Protein AF-A0A2T4PQP0-F1 (afdb_monomer_lite)

pLDDT: mean 79.86, std 13.59, range [53.0, 94.38]

Foldseek 3Di:
DDDLVNLVVVLVVLVVDDAPDPVSNVVSVVVNVVSVVVNVVNVVVVVVVVVVVVVVVVCVPDDDDDDDDDD

Secondary structure (DSSP, 8-state):
---HHHHHHHHHHHHHS--SSHHHHHHHHHHHHHHHHHHHHHHHHHHHHHHHHHHHHHHTT----------

Sequence (71 aa):
MRTREDILSELAELKANPAKSYSGSMLKTAQKNQLMSELGRIETEEHFRNESNQHKFQFDNLEINISITKK

Radius of gyration: 23.6 Å; chains: 1; bounding box: 55×16×70 Å

Organism: NCBI:txid71237

Structure (mmCIF, N/CA/C/O backbone):
data_AF-A0A2T4PQP0-F1
#
_entry.id   AF-A0A2T4PQP0-F1
#
loop_
_atom_site.group_PDB
_atom_site.id
_atom_site.type_symbol
_atom_site.label_atom_id
_atom_site.label_alt_id
_atom_site.label_comp_id
_atom_site.label_asym_id
_atom_site.label_entity_id
_atom_site.label_seq_id
_atom_site.pdbx_PDB_ins_code
_atom_site.Cartn_x
_atom_site.Cartn_y
_atom_site.Cartn_z
_atom_site.occupancy
_atom_site.B_iso_or_equiv
_atom_site.auth_seq_id
_atom_site.auth_comp_id
_atom_site.auth_asym_id
_atom_site.auth_atom_id
_atom_site.pdbx_PDB_model_num
ATOM 1 N N . MET A 1 1 ? 7.686 -13.311 -2.116 1.00 68.81 1 MET A N 1
ATOM 2 C CA . MET A 1 1 ? 7.417 -11.871 -1.906 1.00 68.81 1 MET A CA 1
ATOM 3 C C . MET A 1 1 ? 5.931 -11.737 -1.654 1.00 68.81 1 MET A C 1
ATOM 5 O O . MET A 1 1 ? 5.193 -12.468 -2.303 1.00 68.81 1 MET A O 1
ATOM 9 N N . ARG A 1 2 ? 5.510 -10.891 -0.709 1.00 80.38 2 ARG A N 1
ATOM 10 C CA . ARG A 1 2 ? 4.087 -10.558 -0.555 1.00 80.38 2 ARG A CA 1
ATOM 11 C C . ARG A 1 2 ? 3.608 -9.804 -1.794 1.00 80.38 2 ARG A C 1
ATOM 13 O O . ARG A 1 2 ? 4.384 -9.038 -2.366 1.00 80.38 2 ARG A O 1
ATOM 20 N N . THR A 1 3 ? 2.381 -10.071 -2.218 1.00 89.25 3 THR A N 1
ATOM 21 C CA . THR A 1 3 ? 1.745 -9.410 -3.361 1.00 89.25 3 THR A CA 1
ATOM 22 C C . THR A 1 3 ? 1.023 -8.138 -2.924 1.00 89.25 3 THR A C 1
ATOM 24 O O . THR A 1 3 ? 0.824 -7.889 -1.731 1.00 89.25 3 THR A O 1
ATOM 27 N N . ARG A 1 4 ? 0.619 -7.319 -3.898 1.00 90.88 4 ARG A N 1
ATOM 28 C CA . ARG A 1 4 ? -0.187 -6.120 -3.662 1.00 90.88 4 ARG A CA 1
ATOM 29 C C . ARG A 1 4 ? -1.499 -6.468 -2.948 1.00 90.88 4 ARG A C 1
ATOM 31 O O . ARG A 1 4 ? -1.887 -5.798 -1.993 1.00 90.88 4 ARG A O 1
ATOM 38 N N . GLU A 1 5 ? -2.154 -7.538 -3.381 1.00 92.69 5 GLU A N 1
ATOM 39 C CA . GLU A 1 5 ? -3.429 -8.019 -2.850 1.00 92.69 5 GLU A CA 1
ATOM 40 C C . GLU A 1 5 ? -3.300 -8.522 -1.407 1.00 92.69 5 GLU A C 1
ATOM 42 O O . GLU A 1 5 ? -4.192 -8.265 -0.592 1.00 92.69 5 GLU A O 1
ATOM 47 N N . ASP A 1 6 ? -2.176 -9.161 -1.063 1.00 92.25 6 ASP A N 1
ATOM 48 C CA . ASP A 1 6 ? -1.902 -9.608 0.309 1.00 92.25 6 ASP A CA 1
ATOM 49 C C . ASP A 1 6 ? -1.852 -8.411 1.273 1.00 92.25 6 ASP A C 1
ATOM 51 O O . ASP A 1 6 ? -2.499 -8.414 2.321 1.00 92.25 6 ASP A O 1
ATOM 55 N N . ILE A 1 7 ? -1.140 -7.344 0.893 1.00 92.06 7 ILE A N 1
ATOM 56 C CA . ILE A 1 7 ? -0.983 -6.140 1.725 1.00 92.06 7 ILE A CA 1
ATOM 57 C C . ILE A 1 7 ? -2.309 -5.386 1.870 1.00 92.06 7 ILE A C 1
ATOM 59 O O . ILE A 1 7 ? -2.632 -4.887 2.951 1.00 92.06 7 ILE A O 1
ATOM 63 N N . LEU A 1 8 ? -3.102 -5.302 0.798 1.00 93.56 8 LEU A N 1
ATOM 64 C CA . LEU A 1 8 ? -4.416 -4.655 0.836 1.00 93.56 8 LEU A CA 1
ATOM 65 C C . LEU A 1 8 ? -5.403 -5.413 1.728 1.00 93.56 8 LEU A C 1
ATOM 67 O O . LEU A 1 8 ? -6.161 -4.783 2.470 1.00 93.56 8 LEU A O 1
ATOM 71 N N . SER A 1 9 ? -5.361 -6.745 1.692 1.00 93.94 9 SER A N 1
ATOM 72 C CA . SER A 1 9 ? -6.146 -7.602 2.586 1.00 93.94 9 SER A CA 1
ATOM 73 C C . SER A 1 9 ? -5.777 -7.351 4.051 1.00 93.94 9 SER A C 1
ATOM 75 O O . SER A 1 9 ? -6.650 -7.077 4.874 1.00 93.94 9 SER A O 1
ATOM 77 N N . GLU A 1 10 ? -4.481 -7.317 4.367 1.00 92.56 10 GLU A N 1
ATOM 78 C CA . GLU A 1 10 ? -3.979 -7.101 5.731 1.00 92.56 10 GLU A CA 1
ATOM 79 C C . GLU A 1 10 ? -4.321 -5.685 6.257 1.00 92.56 10 GLU A C 1
ATOM 81 O O . GLU A 1 10 ? -4.715 -5.502 7.414 1.00 92.56 10 GLU A O 1
ATOM 86 N N . LEU A 1 11 ? -4.284 -4.666 5.388 1.00 92.56 11 LEU A N 1
ATOM 87 C CA . LEU A 1 11 ? -4.760 -3.312 5.700 1.00 92.56 11 LEU A CA 1
ATOM 88 C C . LEU A 1 11 ? -6.273 -3.264 5.973 1.00 92.56 11 LEU A C 1
ATOM 90 O O . LEU A 1 11 ? -6.718 -2.522 6.859 1.00 92.56 11 LEU A O 1
ATOM 94 N N . ALA A 1 12 ? -7.073 -4.040 5.237 1.00 92.25 12 ALA A N 1
ATOM 95 C CA . ALA A 1 12 ? -8.514 -4.130 5.454 1.00 92.25 12 ALA A CA 1
ATOM 96 C C . ALA A 1 12 ? -8.839 -4.788 6.806 1.00 92.25 12 ALA A C 1
ATOM 98 O O . ALA A 1 12 ? -9.683 -4.280 7.549 1.00 92.25 12 ALA A O 1
ATOM 99 N N . GLU A 1 13 ? -8.118 -5.847 7.174 1.00 92.56 13 GLU A N 1
ATOM 100 C CA . GLU A 1 13 ? -8.245 -6.515 8.475 1.00 92.56 13 GLU A CA 1
ATOM 101 C C . GLU A 1 13 ? -7.851 -5.605 9.647 1.00 92.56 13 GLU A C 1
ATOM 103 O O . GLU A 1 13 ? -8.541 -5.556 10.675 1.00 92.56 13 GLU A O 1
ATOM 108 N N . LEU A 1 14 ? -6.775 -4.827 9.485 1.00 90.19 14 LEU A N 1
ATOM 109 C CA . LEU A 1 14 ? -6.347 -3.821 10.460 1.00 90.19 14 LEU A CA 1
ATOM 110 C C . LEU A 1 14 ? -7.409 -2.743 10.687 1.00 90.19 14 LEU A C 1
ATOM 112 O O . LEU A 1 14 ? -7.578 -2.292 11.820 1.00 90.19 14 LEU A O 1
ATOM 116 N N . LYS A 1 15 ? -8.130 -2.344 9.633 1.00 89.38 15 LYS A N 1
ATOM 117 C CA . LYS A 1 15 ? -9.232 -1.376 9.711 1.00 89.38 15 LYS A CA 1
ATOM 118 C C . LYS A 1 15 ? -10.485 -1.978 10.349 1.00 89.38 15 LYS A C 1
ATOM 120 O O . LYS A 1 15 ? -11.145 -1.300 11.133 1.00 89.38 15 LYS A O 1
ATOM 125 N N . ALA A 1 16 ? -10.817 -3.223 10.011 1.00 90.44 16 ALA A N 1
ATOM 126 C CA . ALA A 1 16 ? -11.999 -3.916 10.524 1.00 90.44 16 ALA A CA 1
ATOM 127 C C . ALA A 1 16 ? -11.905 -4.189 12.032 1.00 90.44 16 ALA A C 1
ATOM 129 O O . ALA A 1 16 ? -12.916 -4.197 12.732 1.00 90.44 16 ALA A O 1
ATOM 130 N N . ASN A 1 17 ? -10.688 -4.364 12.548 1.00 88.19 17 ASN A N 1
ATOM 131 C CA . ASN A 1 17 ? -10.453 -4.549 13.968 1.00 88.19 17 ASN A CA 1
ATOM 132 C C . ASN A 1 17 ? -10.057 -3.212 14.622 1.00 88.19 17 ASN A C 1
ATOM 134 O O . ASN A 1 17 ? -8.927 -2.766 14.444 1.00 88.19 17 ASN A O 1
ATOM 138 N N . PRO A 1 18 ? -10.892 -2.572 15.454 1.00 84.12 18 PRO A N 1
ATOM 139 C CA . PRO A 1 18 ? -10.451 -1.431 16.255 1.00 84.12 18 PRO A CA 1
ATOM 140 C C . PRO A 1 18 ? -9.476 -1.869 17.363 1.00 84.12 18 PRO A C 1
ATOM 142 O O . PRO A 1 18 ? -9.436 -3.033 17.774 1.00 84.12 18 PRO A O 1
ATOM 145 N N . ALA A 1 19 ? -8.625 -0.958 17.836 1.00 85.31 19 ALA A N 1
ATOM 146 C CA . ALA A 1 19 ? -7.788 -1.216 19.007 1.00 85.31 19 ALA A CA 1
ATOM 147 C C . ALA A 1 19 ? -8.620 -1.091 20.292 1.00 85.31 19 ALA A C 1
ATOM 149 O O . ALA A 1 19 ? -9.402 -0.157 20.437 1.00 85.31 19 ALA A O 1
ATOM 150 N N . LYS A 1 20 ? -8.425 -2.013 21.242 1.00 87.38 20 LYS A N 1
ATOM 151 C CA . LYS A 1 20 ? -9.113 -1.995 22.549 1.00 87.38 20 LYS A CA 1
ATOM 152 C C . LYS A 1 20 ? -8.365 -1.191 23.621 1.00 87.38 20 LYS A C 1
ATOM 154 O O . LYS A 1 20 ? -8.866 -1.027 24.725 1.00 87.38 20 LYS A O 1
ATOM 159 N N . SER A 1 21 ? -7.159 -0.714 23.314 1.00 89.12 21 SER A N 1
ATOM 160 C CA . SER A 1 21 ? -6.304 0.045 24.226 1.00 89.12 21 SER A CA 1
ATOM 161 C C . SER A 1 21 ? -5.469 1.077 23.466 1.00 89.12 21 SER A C 1
ATOM 163 O O . SER A 1 21 ? -5.244 0.946 22.260 1.00 89.12 21 SER A O 1
ATOM 165 N N . TYR A 1 22 ? -4.963 2.082 24.185 1.00 84.88 22 TYR A N 1
ATOM 166 C CA . TYR A 1 22 ? -4.059 3.090 23.624 1.00 84.88 22 TYR A CA 1
ATOM 167 C C . TYR A 1 22 ? -2.771 2.466 23.061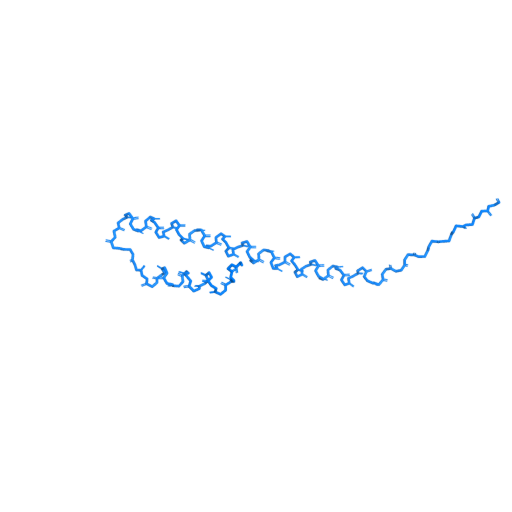 1.00 84.88 22 TYR A C 1
ATOM 169 O O . TYR A 1 22 ? -2.379 2.755 21.931 1.00 84.88 22 TYR A O 1
ATOM 177 N N . SER A 1 23 ? -2.156 1.536 23.800 1.00 85.94 23 SER A N 1
ATOM 178 C CA . SER A 1 23 ? -0.980 0.789 23.334 1.00 85.94 23 SER A CA 1
ATOM 179 C C . SER A 1 23 ? -1.274 -0.030 22.073 1.00 85.94 23 SER A C 1
ATOM 181 O O . SER A 1 23 ? -0.472 -0.037 21.141 1.00 85.94 23 SER A O 1
ATOM 183 N N . GLY A 1 24 ? -2.456 -0.651 21.992 1.00 85.19 24 GLY A N 1
ATOM 184 C CA . GLY A 1 24 ? -2.909 -1.359 20.796 1.00 85.19 24 GLY A CA 1
ATOM 185 C C . GLY A 1 24 ? -3.145 -0.428 19.604 1.00 85.19 24 GLY A C 1
ATOM 186 O O . GLY A 1 24 ? -2.903 -0.821 18.467 1.00 85.19 24 GLY A O 1
ATOM 187 N N . SER A 1 25 ? -3.576 0.812 19.852 1.00 86.31 25 SER A N 1
ATOM 188 C CA . SER A 1 25 ? -3.754 1.829 18.810 1.00 86.31 25 SER A CA 1
ATOM 189 C C . SER A 1 25 ? -2.412 2.247 18.205 1.00 86.31 25 SER A C 1
ATOM 191 O O . SER A 1 25 ? -2.266 2.287 16.980 1.00 86.31 25 SER A O 1
ATOM 193 N N . MET A 1 26 ? -1.394 2.470 19.046 1.00 91.00 26 MET A N 1
ATOM 194 C CA . MET A 1 26 ? -0.038 2.770 18.573 1.00 91.00 26 MET A CA 1
ATOM 195 C C . MET A 1 26 ? 0.563 1.607 17.780 1.00 91.00 26 MET A C 1
ATOM 197 O O . MET A 1 26 ? 1.106 1.826 16.699 1.00 91.00 26 MET A O 1
ATOM 201 N N . LEU A 1 27 ? 0.404 0.370 18.264 1.00 90.31 27 LEU A N 1
ATOM 202 C CA . LEU A 1 27 ? 0.887 -0.819 17.558 1.00 90.31 27 LEU A CA 1
ATOM 203 C C . LEU A 1 27 ? 0.227 -0.969 16.180 1.00 90.31 27 LEU A C 1
ATOM 205 O O . LEU A 1 27 ? 0.922 -1.163 15.186 1.00 90.31 27 LEU A O 1
ATOM 209 N N . LYS A 1 28 ? -1.099 -0.806 16.097 1.00 91.62 28 LYS A N 1
ATOM 210 C CA . LYS A 1 28 ? -1.819 -0.847 14.815 1.00 91.62 28 LYS A CA 1
ATOM 211 C C . LYS A 1 28 ? -1.410 0.272 13.875 1.00 91.62 28 LYS A C 1
ATOM 213 O O . LYS A 1 28 ? -1.318 0.054 12.673 1.00 91.62 28 LYS A O 1
ATOM 218 N N . THR A 1 29 ? -1.145 1.459 14.409 1.00 89.44 29 THR A N 1
ATOM 219 C CA . THR A 1 29 ? -0.654 2.585 13.607 1.00 89.44 29 THR A CA 1
ATOM 220 C C . THR A 1 29 ? 0.719 2.270 13.019 1.00 89.44 29 THR A C 1
ATOM 222 O O . THR A 1 29 ? 0.935 2.488 11.829 1.00 89.44 29 THR A O 1
ATOM 225 N N . ALA A 1 30 ? 1.623 1.689 13.812 1.00 91.81 30 ALA A N 1
ATOM 226 C CA . ALA A 1 30 ? 2.927 1.250 13.329 1.00 91.81 30 ALA A CA 1
ATOM 227 C C . ALA A 1 30 ? 2.800 0.172 12.238 1.00 91.81 30 ALA A C 1
ATOM 229 O O . ALA A 1 30 ? 3.405 0.311 11.176 1.00 91.81 30 ALA A O 1
ATOM 230 N N . GLN A 1 31 ? 1.954 -0.842 12.454 1.00 92.69 31 GLN A N 1
ATOM 231 C CA . GLN A 1 31 ? 1.684 -1.902 11.473 1.00 92.69 31 GLN A CA 1
ATOM 232 C C . GLN A 1 31 ? 1.094 -1.346 10.170 1.00 92.69 31 GLN A C 1
ATOM 234 O O . GLN A 1 31 ? 1.587 -1.650 9.087 1.00 92.69 31 GLN A O 1
ATOM 239 N N . LYS A 1 32 ? 0.098 -0.457 10.257 1.00 93.44 32 LYS A N 1
ATOM 240 C CA . LYS A 1 32 ? -0.470 0.234 9.093 1.00 93.44 32 LYS A CA 1
ATOM 241 C C . LYS A 1 32 ? 0.606 0.995 8.313 1.00 93.44 32 LYS A C 1
ATOM 2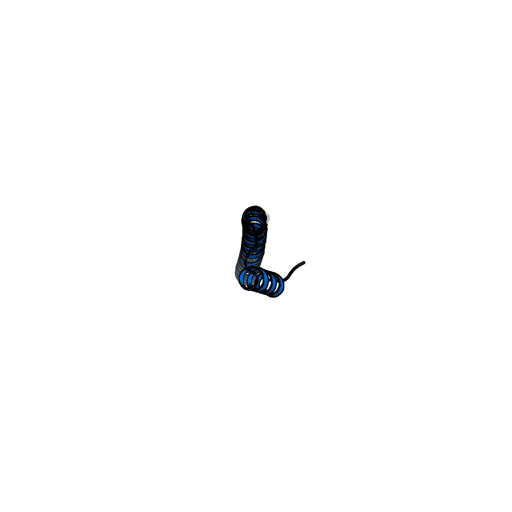43 O O . LYS A 1 32 ? 0.647 0.903 7.091 1.00 93.44 32 LYS A O 1
ATOM 248 N N . ASN A 1 33 ? 1.464 1.752 8.997 1.00 93.50 33 ASN A N 1
ATOM 249 C CA . ASN A 1 33 ? 2.508 2.543 8.341 1.00 93.50 33 ASN A CA 1
ATOM 250 C C . ASN A 1 33 ? 3.543 1.656 7.631 1.00 93.50 33 ASN A C 1
ATOM 252 O O . ASN A 1 33 ? 3.994 2.001 6.537 1.00 93.50 33 ASN A O 1
ATOM 256 N N . GLN A 1 34 ? 3.886 0.507 8.221 1.00 94.38 34 GLN A N 1
ATOM 257 C CA . GLN A 1 34 ? 4.761 -0.481 7.588 1.00 94.38 34 GLN A CA 1
ATOM 258 C C . GLN A 1 34 ? 4.140 -1.037 6.303 1.00 94.38 34 GLN A C 1
ATOM 260 O O . GLN A 1 34 ? 4.789 -1.006 5.260 1.00 94.38 34 GLN A O 1
ATOM 265 N N . LEU A 1 35 ? 2.874 -1.458 6.352 1.00 94.12 35 LEU A N 1
ATOM 266 C CA . LEU A 1 35 ? 2.164 -1.998 5.189 1.00 94.12 35 LEU A CA 1
ATOM 267 C C . LEU A 1 35 ? 1.989 -0.966 4.073 1.00 94.12 35 LEU A C 1
ATOM 269 O O . LEU A 1 35 ? 2.213 -1.281 2.910 1.00 94.12 35 LEU A O 1
ATOM 273 N N . MET A 1 36 ? 1.668 0.285 4.412 1.00 93.81 36 MET A N 1
ATOM 274 C CA . MET A 1 36 ? 1.597 1.371 3.427 1.00 93.81 36 MET A CA 1
ATOM 275 C C . MET A 1 36 ? 2.949 1.636 2.753 1.00 93.81 36 MET A C 1
ATOM 277 O O . MET A 1 36 ? 2.996 1.891 1.553 1.00 93.81 36 MET A O 1
ATOM 281 N N . SER A 1 37 ? 4.049 1.561 3.508 1.00 92.69 37 SER A N 1
ATOM 282 C CA . SER A 1 37 ? 5.397 1.732 2.950 1.00 92.69 37 SER A CA 1
ATOM 283 C C . SER A 1 37 ? 5.775 0.570 2.028 1.00 92.69 37 SER A C 1
ATOM 285 O O . SER A 1 37 ? 6.365 0.784 0.971 1.00 92.69 37 SER A O 1
ATOM 287 N N . GLU A 1 38 ? 5.416 -0.660 2.404 1.00 92.31 38 GLU A N 1
ATOM 288 C CA . GLU A 1 38 ? 5.642 -1.848 1.575 1.00 92.31 38 GLU A CA 1
ATOM 289 C C . GLU A 1 38 ? 4.815 -1.800 0.285 1.00 92.31 38 GLU A C 1
ATOM 291 O O . GLU A 1 38 ? 5.361 -2.059 -0.787 1.00 92.31 38 GLU A O 1
ATOM 296 N N . LEU A 1 39 ? 3.546 -1.381 0.366 1.00 92.12 39 LEU A N 1
ATOM 297 C CA . LEU A 1 39 ? 2.682 -1.170 -0.796 1.00 92.12 39 LEU A CA 1
ATOM 298 C C . LEU A 1 39 ? 3.278 -0.132 -1.751 1.00 92.12 39 LEU A C 1
ATOM 300 O O . LEU A 1 39 ? 3.414 -0.405 -2.939 1.00 92.12 39 LEU A O 1
ATOM 304 N N . GLY A 1 40 ? 3.712 1.016 -1.222 1.00 89.62 40 GLY A N 1
ATOM 305 C CA . GLY A 1 40 ? 4.348 2.060 -2.023 1.00 89.62 40 GLY A CA 1
ATOM 306 C C . GLY A 1 40 ? 5.608 1.569 -2.737 1.00 89.62 40 GLY A C 1
ATOM 307 O O . GLY A 1 40 ? 5.831 1.918 -3.895 1.00 89.62 40 GLY A O 1
ATOM 308 N N . ARG A 1 41 ? 6.410 0.706 -2.096 1.00 89.19 41 ARG A N 1
ATOM 309 C CA . ARG A 1 41 ? 7.575 0.086 -2.741 1.00 89.19 41 ARG A CA 1
ATOM 310 C C . ARG A 1 41 ? 7.164 -0.831 -3.892 1.00 89.19 41 ARG A C 1
ATOM 312 O O . ARG A 1 41 ? 7.757 -0.725 -4.959 1.00 89.19 41 ARG A O 1
ATOM 319 N N . ILE A 1 42 ? 6.168 -1.697 -3.693 1.00 86.94 42 ILE A N 1
ATOM 320 C CA . ILE A 1 42 ? 5.684 -2.607 -4.745 1.00 86.94 42 ILE A CA 1
ATOM 321 C C . ILE A 1 42 ? 5.143 -1.811 -5.934 1.00 86.94 42 ILE A C 1
ATOM 323 O O . ILE A 1 42 ? 5.542 -2.072 -7.063 1.00 86.94 42 ILE A O 1
ATOM 327 N N . GLU A 1 43 ? 4.307 -0.801 -5.689 1.00 86.00 43 GLU A N 1
ATOM 328 C CA . GLU A 1 43 ? 3.738 0.030 -6.757 1.00 86.00 43 GLU A CA 1
ATOM 329 C C . GLU A 1 43 ? 4.826 0.806 -7.514 1.00 86.00 43 GLU A C 1
ATOM 331 O O . GLU A 1 43 ? 4.790 0.902 -8.739 1.00 86.00 43 GLU A O 1
ATOM 336 N N . THR A 1 44 ? 5.845 1.295 -6.802 1.00 84.00 44 THR A N 1
ATOM 337 C CA . THR A 1 44 ? 7.000 1.972 -7.406 1.00 84.00 44 THR A CA 1
ATOM 338 C C . THR A 1 44 ? 7.843 1.007 -8.250 1.00 84.00 44 THR A C 1
ATOM 340 O O . THR A 1 44 ? 8.206 1.330 -9.378 1.00 84.00 44 THR A O 1
ATOM 343 N N . GLU A 1 45 ? 8.137 -0.195 -7.747 1.00 81.12 45 GLU A N 1
ATOM 344 C CA . GLU A 1 45 ? 8.872 -1.232 -8.486 1.00 81.12 45 GLU A CA 1
ATOM 345 C C . GLU A 1 45 ? 8.108 -1.709 -9.732 1.00 81.12 45 GLU A C 1
ATOM 347 O O . GLU A 1 45 ? 8.714 -1.901 -10.789 1.00 81.12 45 GLU A O 1
ATOM 352 N N . GLU A 1 46 ? 6.786 -1.879 -9.643 1.00 76.12 46 GLU A N 1
ATOM 353 C CA . GLU A 1 46 ? 5.934 -2.206 -10.791 1.00 76.12 46 GLU A CA 1
ATOM 354 C C . GLU A 1 46 ? 5.915 -1.080 -11.825 1.00 76.12 46 GLU A C 1
ATOM 356 O O . GLU A 1 46 ? 6.021 -1.344 -13.025 1.00 76.12 46 GLU A O 1
ATOM 361 N N . HIS A 1 47 ? 5.849 0.175 -11.377 1.00 73.19 47 HIS A N 1
ATOM 362 C CA . HIS A 1 47 ? 5.914 1.332 -12.261 1.00 73.19 47 HIS A CA 1
ATOM 363 C C . HIS A 1 47 ? 7.249 1.392 -13.013 1.00 73.19 47 HIS A C 1
ATOM 365 O O . HIS A 1 47 ? 7.254 1.418 -14.243 1.00 73.19 47 HIS A O 1
ATOM 371 N N . PHE A 1 48 ? 8.378 1.271 -12.304 1.00 68.88 48 PHE A N 1
ATOM 372 C CA . PHE A 1 48 ? 9.705 1.242 -12.925 1.00 68.88 48 PHE A CA 1
ATOM 373 C C . PHE A 1 48 ? 9.895 0.057 -13.874 1.00 68.88 48 PHE A C 1
ATOM 375 O O . PHE A 1 48 ? 10.550 0.197 -14.908 1.00 68.88 48 PHE A O 1
ATOM 382 N N . ARG A 1 49 ? 9.331 -1.117 -13.565 1.00 71.38 49 ARG A N 1
ATOM 383 C CA . ARG A 1 49 ? 9.342 -2.270 -14.481 1.00 71.38 49 ARG A CA 1
ATOM 384 C C . ARG A 1 49 ? 8.558 -1.988 -15.757 1.00 71.38 49 ARG A C 1
ATOM 386 O O . ARG A 1 49 ? 9.034 -2.332 -16.837 1.00 71.38 49 ARG A O 1
ATOM 393 N N . ASN A 1 50 ? 7.394 -1.357 -15.644 1.00 66.94 50 ASN A N 1
ATOM 394 C CA . ASN A 1 50 ? 6.568 -1.005 -16.794 1.00 66.94 50 ASN A CA 1
ATOM 395 C C . ASN A 1 50 ? 7.241 0.059 -17.674 1.00 66.94 50 ASN A C 1
ATOM 397 O O . ASN A 1 50 ? 7.311 -0.129 -18.888 1.00 66.94 50 ASN A O 1
ATOM 401 N N . GLU A 1 51 ? 7.821 1.106 -17.084 1.00 63.56 51 GLU A N 1
ATOM 402 C CA . GLU A 1 51 ? 8.591 2.123 -17.817 1.00 63.56 51 GLU A CA 1
ATOM 403 C C . GLU A 1 51 ? 9.860 1.543 -18.458 1.00 63.56 51 GLU A C 1
ATOM 405 O O . GLU A 1 51 ? 10.155 1.805 -19.624 1.00 63.56 51 GLU A O 1
ATOM 410 N N . SER A 1 52 ? 10.594 0.688 -17.738 1.00 61.31 52 SER A N 1
ATOM 411 C CA . SER A 1 52 ? 11.788 0.018 -18.273 1.00 61.31 52 SER A CA 1
ATOM 412 C C . SER A 1 52 ? 11.448 -0.907 -19.439 1.00 61.31 52 SER A C 1
ATOM 414 O O . SER A 1 52 ? 12.200 -0.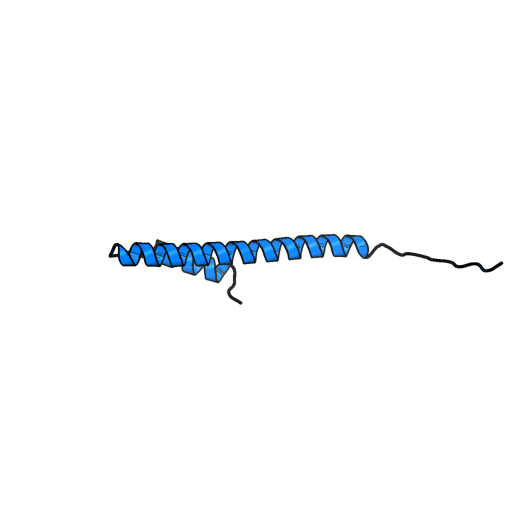981 -20.411 1.00 61.31 52 SER A O 1
ATOM 416 N N . ASN A 1 53 ? 10.312 -1.607 -19.369 1.00 58.66 53 ASN A N 1
ATOM 417 C CA . ASN A 1 53 ? 9.828 -2.423 -20.476 1.00 58.66 53 ASN A CA 1
ATOM 418 C C . ASN A 1 53 ? 9.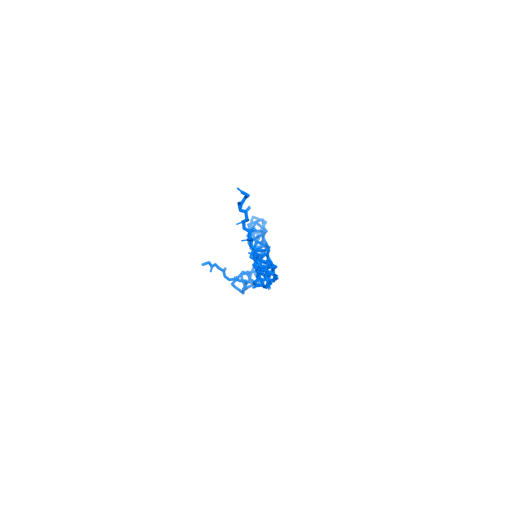443 -1.548 -21.674 1.00 58.66 53 ASN A C 1
ATOM 420 O O . ASN A 1 53 ? 9.841 -1.867 -22.790 1.00 58.66 53 ASN A O 1
ATOM 424 N N . GLN A 1 54 ? 8.759 -0.419 -21.461 1.00 58.25 54 GLN A N 1
ATOM 425 C CA . GLN A 1 54 ? 8.453 0.539 -22.530 1.00 58.25 54 GLN A CA 1
ATOM 426 C C . GLN A 1 54 ? 9.713 1.117 -23.188 1.00 58.25 54 GLN A C 1
ATOM 428 O O . GLN A 1 54 ? 9.757 1.236 -24.411 1.00 58.25 54 GLN A O 1
ATOM 433 N N . HIS A 1 55 ? 10.754 1.428 -22.411 1.00 54.03 55 HIS A N 1
ATOM 434 C CA . HIS A 1 55 ? 12.025 1.901 -22.957 1.00 54.03 55 HIS A CA 1
ATOM 435 C C . HIS A 1 55 ? 12.806 0.812 -23.695 1.00 54.03 55 HIS A C 1
ATOM 437 O O . HIS A 1 55 ? 13.401 1.111 -24.727 1.00 54.03 55 HIS A O 1
ATOM 443 N N . LYS A 1 56 ? 12.776 -0.450 -23.242 1.00 53.44 56 LYS A N 1
ATOM 444 C CA . LYS A 1 56 ? 13.394 -1.564 -23.985 1.00 53.44 56 LYS A CA 1
ATOM 445 C C . LYS A 1 56 ? 12.821 -1.706 -25.396 1.00 53.44 56 LYS A C 1
ATOM 447 O O . LYS A 1 56 ? 13.599 -1.767 -26.342 1.00 53.44 56 LYS A O 1
ATOM 452 N N . PHE A 1 57 ? 11.497 -1.626 -25.552 1.00 53.69 57 PHE A N 1
ATOM 453 C CA . PHE A 1 57 ? 10.857 -1.672 -26.874 1.00 53.69 57 PHE A CA 1
ATOM 454 C C . PHE A 1 57 ? 11.299 -0.537 -27.819 1.00 53.69 57 PHE A C 1
ATOM 456 O O . PHE A 1 57 ? 11.197 -0.687 -29.034 1.00 53.69 57 PHE A O 1
ATOM 463 N N . GLN A 1 58 ? 11.794 0.596 -27.303 1.00 53.00 58 GLN A N 1
ATOM 464 C CA . GLN A 1 58 ? 12.268 1.707 -28.141 1.00 53.00 58 GLN A CA 1
ATOM 465 C C . GLN A 1 58 ? 13.673 1.473 -28.717 1.00 53.00 58 GLN A C 1
ATOM 467 O O . GLN A 1 58 ? 13.983 2.016 -29.776 1.00 53.00 58 GLN A O 1
ATOM 472 N N . PHE A 1 59 ? 14.515 0.666 -28.061 1.00 57.88 59 PHE A N 1
ATOM 473 C CA . PHE A 1 59 ? 15.880 0.386 -28.526 1.00 57.88 59 PHE A CA 1
ATOM 474 C C . PHE A 1 59 ? 15.985 -0.840 -29.438 1.00 57.88 59 PHE A C 1
ATOM 476 O O . PHE A 1 59 ? 16.970 -0.952 -30.164 1.00 57.88 59 PHE A O 1
ATOM 483 N N . ASP A 1 60 ? 14.975 -1.715 -29.468 1.00 58.72 60 ASP A N 1
ATOM 484 C CA . ASP A 1 60 ? 14.977 -2.915 -30.321 1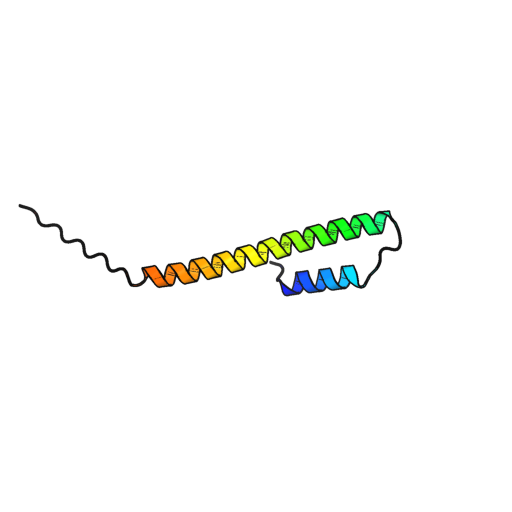.00 58.72 60 ASP A CA 1
ATOM 485 C C . ASP A 1 60 ? 15.010 -2.591 -31.833 1.00 58.72 60 ASP A C 1
ATOM 487 O O . ASP A 1 60 ? 15.389 -3.439 -32.636 1.00 58.72 60 ASP A O 1
ATOM 491 N N . ASN A 1 61 ? 14.687 -1.352 -32.231 1.00 59.22 61 ASN A N 1
ATOM 492 C CA . ASN A 1 61 ? 14.742 -0.883 -33.624 1.00 59.22 61 ASN A CA 1
ATOM 493 C C . ASN A 1 61 ? 16.010 -0.074 -33.971 1.00 59.22 61 ASN A C 1
ATOM 495 O O . ASN A 1 61 ? 16.071 0.531 -35.044 1.00 59.22 61 ASN A O 1
ATOM 499 N N . LEU A 1 62 ? 17.009 -0.005 -33.085 1.00 63.78 62 LEU A N 1
ATOM 500 C CA . LEU A 1 62 ? 18.238 0.749 -33.340 1.00 63.78 62 LEU A CA 1
ATOM 501 C C . LEU A 1 62 ? 19.341 -0.165 -33.897 1.00 63.78 62 LEU A C 1
ATOM 503 O O . LEU A 1 62 ? 20.149 -0.717 -33.153 1.00 63.78 62 LEU A O 1
ATOM 507 N N . GLU A 1 63 ? 19.409 -0.292 -35.223 1.00 59.19 63 GLU A N 1
ATOM 508 C CA . GLU A 1 63 ? 20.531 -0.949 -35.900 1.00 59.19 63 GLU A CA 1
ATOM 509 C C . GLU A 1 63 ? 21.667 0.061 -36.147 1.00 59.19 63 GLU A C 1
ATOM 511 O O . GLU A 1 63 ? 21.574 0.944 -37.003 1.00 59.19 63 GLU A O 1
ATOM 516 N N . ILE A 1 64 ? 22.755 -0.043 -35.378 1.00 70.69 64 ILE A N 1
ATOM 517 C CA . ILE A 1 64 ? 23.949 0.794 -35.559 1.00 70.69 64 ILE A CA 1
ATOM 518 C C . ILE A 1 64 ? 24.898 0.100 -36.544 1.00 70.69 64 ILE A C 1
ATOM 520 O O . ILE A 1 64 ? 25.651 -0.798 -36.173 1.00 70.69 64 ILE A O 1
ATOM 524 N N . ASN A 1 65 ? 24.904 0.556 -37.797 1.00 66.44 65 ASN A N 1
ATOM 525 C CA . ASN A 1 65 ? 25.838 0.093 -38.823 1.00 66.44 65 ASN A CA 1
ATOM 526 C C . ASN A 1 65 ? 27.121 0.944 -38.820 1.00 66.44 65 ASN A C 1
ATOM 528 O O . ASN A 1 65 ? 27.125 2.079 -39.297 1.00 66.44 65 ASN A O 1
ATOM 532 N N . ILE A 1 66 ? 28.228 0.397 -38.302 1.00 72.00 66 ILE A N 1
ATOM 533 C CA . ILE A 1 66 ? 29.552 1.043 -38.331 1.00 72.00 66 ILE A CA 1
ATOM 534 C C . ILE A 1 66 ? 30.395 0.409 -39.439 1.00 72.00 66 ILE A C 1
ATOM 536 O 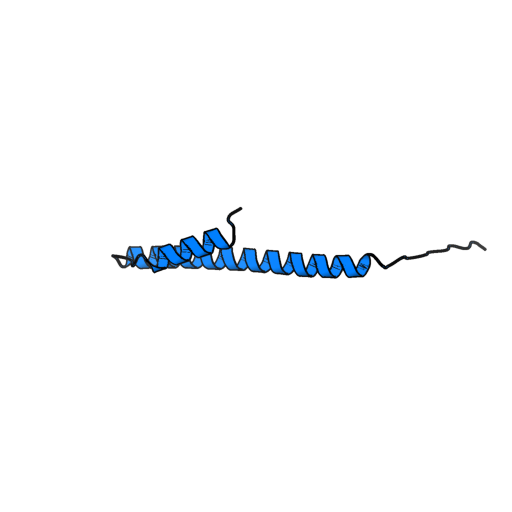O . ILE A 1 66 ? 30.762 -0.760 -39.355 1.00 72.00 66 ILE A O 1
ATOM 540 N N . SER A 1 67 ? 30.747 1.191 -40.462 1.00 67.56 67 SER A N 1
ATOM 541 C CA . SER A 1 67 ? 31.721 0.796 -41.488 1.00 67.56 67 SER A CA 1
ATOM 542 C C . SER A 1 67 ? 33.033 1.546 -41.280 1.00 67.56 67 SER A C 1
ATOM 544 O O . SER A 1 67 ? 33.066 2.773 -41.341 1.00 67.56 67 SER A O 1
ATOM 546 N N . ILE A 1 68 ? 34.119 0.808 -41.037 1.00 68.88 68 ILE A N 1
ATOM 547 C CA . ILE A 1 68 ? 35.472 1.360 -40.905 1.00 68.88 68 ILE A CA 1
ATOM 548 C C . ILE A 1 68 ? 36.203 1.157 -42.232 1.00 68.88 68 ILE A C 1
ATOM 550 O O . ILE A 1 68 ? 36.500 0.027 -42.614 1.00 68.88 68 ILE A O 1
ATOM 554 N N . THR A 1 69 ? 36.535 2.247 -42.918 1.00 62.84 69 THR A N 1
ATOM 555 C CA . THR A 1 69 ? 37.400 2.232 -44.103 1.00 62.84 69 THR A CA 1
ATOM 556 C C . THR A 1 69 ? 38.809 2.678 -43.733 1.00 62.84 69 THR A C 1
ATOM 558 O O . THR A 1 69 ? 39.008 3.716 -43.104 1.00 62.84 69 THR A O 1
ATOM 561 N N . LYS A 1 70 ? 39.805 1.884 -44.133 1.00 67.44 70 LYS A N 1
ATOM 562 C CA . LYS A 1 70 ? 41.227 2.203 -43.972 1.00 67.44 70 LYS A CA 1
ATOM 563 C C . LYS A 1 70 ? 41.759 2.804 -45.278 1.00 67.44 70 LYS A C 1
ATOM 565 O O . LYS A 1 70 ? 41.459 2.272 -46.344 1.00 67.44 70 LYS A O 1
ATOM 570 N N . LYS A 1 71 ? 42.503 3.909 -45.176 1.00 62.81 71 LYS A N 1
ATOM 571 C CA . LYS A 1 71 ? 43.231 4.533 -46.293 1.00 62.81 71 LYS A CA 1
ATOM 572 C C . LYS A 1 71 ? 44.551 3.812 -46.553 1.00 62.81 71 LYS A C 1
ATOM 574 O O . LYS A 1 71 ? 45.160 3.351 -45.559 1.00 62.81 71 LYS A O 1
#